Protein AF-A0A642PX23-F1 (afdb_monomer_lite)

Organism: NCBI:txid246787

Structure (mmCIF, N/CA/C/O backbone):
data_AF-A0A642PX23-F1
#
_entry.id   AF-A0A642PX23-F1
#
loop_
_atom_site.group_PDB
_atom_site.id
_atom_site.type_symbol
_atom_site.label_atom_id
_atom_site.label_alt_id
_atom_site.label_comp_id
_atom_site.label_asym_id
_atom_site.label_entity_id
_atom_site.label_seq_id
_atom_site.pdbx_PDB_ins_code
_atom_site.Cartn_x
_atom_site.Cartn_y
_atom_site.Cartn_z
_atom_site.occupancy
_atom_site.B_iso_or_equiv
_atom_site.auth_seq_id
_atom_site.auth_comp_id
_atom_site.auth_asym_id
_atom_site.auth_atom_id
_atom_site.pdbx_PDB_model_num
ATOM 1 N N . MET A 1 1 ? 50.121 7.614 -51.295 1.00 65.88 1 MET A N 1
ATOM 2 C CA . MET A 1 1 ? 49.069 6.589 -51.503 1.00 65.88 1 MET A CA 1
ATOM 3 C C . MET A 1 1 ? 48.789 5.747 -50.254 1.00 65.88 1 MET A C 1
ATOM 5 O O . MET A 1 1 ? 47.632 5.632 -49.888 1.00 65.88 1 MET A O 1
ATOM 9 N N . LYS A 1 2 ? 49.806 5.230 -49.541 1.00 67.81 2 LYS A N 1
ATOM 10 C CA . LYS A 1 2 ? 49.615 4.402 -48.325 1.00 67.81 2 LYS A CA 1
ATOM 11 C C . LYS A 1 2 ? 48.861 5.102 -47.175 1.00 67.81 2 LYS A C 1
ATOM 13 O O . LYS A 1 2 ? 48.009 4.488 -46.554 1.00 67.81 2 LYS A O 1
ATOM 18 N N . GLN A 1 3 ? 49.115 6.396 -46.954 1.00 70.62 3 GLN A N 1
ATOM 19 C CA . GLN A 1 3 ? 48.458 7.182 -45.892 1.00 70.62 3 GLN A CA 1
ATOM 20 C C . GLN A 1 3 ? 46.961 7.438 -46.158 1.00 70.62 3 GLN A C 1
ATOM 22 O O . GLN A 1 3 ? 46.161 7.476 -45.234 1.00 70.62 3 GLN A O 1
ATOM 27 N N . LEU A 1 4 ? 46.580 7.551 -47.436 1.00 77.31 4 LEU A N 1
ATOM 28 C CA . LEU A 1 4 ? 45.189 7.724 -47.880 1.00 77.31 4 LEU A CA 1
ATOM 29 C C . LEU A 1 4 ? 44.381 6.428 -47.724 1.00 77.31 4 LEU A C 1
ATOM 31 O O . LEU A 1 4 ? 43.203 6.456 -47.392 1.00 77.31 4 LEU A O 1
ATOM 35 N N . LEU A 1 5 ? 45.036 5.281 -47.921 1.00 76.19 5 LEU A N 1
ATOM 36 C CA . LEU A 1 5 ? 44.424 3.966 -47.745 1.00 76.19 5 LEU A CA 1
ATOM 37 C C . LEU A 1 5 ? 44.214 3.644 -46.254 1.00 76.19 5 LEU A C 1
ATOM 39 O O . LEU A 1 5 ? 43.177 3.100 -45.885 1.00 76.19 5 LEU A O 1
ATOM 43 N N . LEU A 1 6 ? 45.145 4.062 -45.387 1.00 77.06 6 LEU A N 1
ATOM 44 C CA . LEU A 1 6 ? 45.024 3.907 -43.934 1.00 77.06 6 LEU A CA 1
ATOM 45 C C . LEU A 1 6 ? 43.869 4.744 -43.350 1.00 77.06 6 LEU A C 1
ATOM 47 O O . LEU A 1 6 ? 43.139 4.259 -42.487 1.00 77.06 6 LEU A O 1
ATOM 51 N N . SER A 1 7 ? 43.657 5.974 -43.842 1.00 77.62 7 SER A N 1
ATOM 52 C CA . SER A 1 7 ? 42.564 6.827 -43.349 1.00 77.62 7 SER A CA 1
ATOM 53 C C . SER A 1 7 ? 41.184 6.325 -43.778 1.00 77.62 7 SER A C 1
ATOM 55 O O . SER A 1 7 ? 40.220 6.481 -43.032 1.00 77.62 7 SER A O 1
ATOM 57 N N . LEU A 1 8 ? 41.077 5.697 -44.954 1.00 79.75 8 LEU A N 1
ATOM 58 C CA . LEU A 1 8 ? 39.813 5.151 -45.454 1.00 79.75 8 LEU A CA 1
ATOM 59 C C . LEU A 1 8 ? 39.354 3.931 -44.633 1.00 79.75 8 LEU A C 1
ATOM 61 O O . LEU A 1 8 ? 38.171 3.801 -44.328 1.00 79.75 8 LEU A O 1
ATOM 65 N N . VAL A 1 9 ? 40.296 3.081 -44.208 1.00 80.81 9 VAL A N 1
ATOM 66 C CA . VAL A 1 9 ? 40.024 1.930 -43.326 1.00 80.81 9 VAL A CA 1
ATOM 67 C C . VAL A 1 9 ? 39.618 2.386 -41.921 1.00 80.81 9 VAL A C 1
ATOM 69 O O . VAL A 1 9 ? 38.674 1.845 -41.347 1.00 80.81 9 VAL A O 1
ATOM 72 N N . PHE A 1 10 ? 40.274 3.420 -41.386 1.00 78.25 10 PHE A N 1
ATOM 73 C CA . PHE A 1 10 ? 39.910 4.001 -40.090 1.00 78.25 10 PHE A CA 1
ATOM 74 C C . PHE A 1 10 ? 38.511 4.648 -40.112 1.00 78.25 10 PHE A C 1
ATOM 76 O O . PHE A 1 10 ? 37.760 4.536 -39.147 1.00 78.25 10 PHE A O 1
ATOM 83 N N . CYS A 1 11 ? 38.123 5.256 -41.239 1.00 76.94 11 CYS A N 1
ATOM 84 C CA . CYS A 1 11 ? 36.786 5.822 -41.434 1.00 76.94 11 CYS A CA 1
ATOM 85 C C . CYS A 1 11 ? 35.693 4.737 -41.509 1.00 76.94 11 CYS A C 1
ATOM 87 O O . CYS A 1 11 ? 34.645 4.878 -40.883 1.00 76.94 11 CYS A O 1
ATOM 89 N N . GLY A 1 12 ? 35.953 3.613 -42.189 1.00 74.19 12 GLY A N 1
ATOM 90 C CA . GLY A 1 12 ? 35.011 2.486 -42.256 1.00 74.19 12 GLY A CA 1
ATOM 91 C C . GLY A 1 12 ? 34.712 1.849 -40.891 1.00 74.19 12 GLY A C 1
ATOM 92 O O . GLY A 1 12 ? 33.571 1.482 -40.615 1.00 74.19 12 GLY A O 1
ATOM 93 N N . LEU A 1 13 ? 35.711 1.784 -40.005 1.00 69.94 13 LEU A N 1
ATOM 94 C CA . LEU A 1 13 ? 35.544 1.281 -38.635 1.00 69.94 13 LEU A CA 1
ATOM 95 C C . LEU A 1 13 ? 34.740 2.238 -37.740 1.00 69.94 13 LEU A C 1
ATOM 97 O O . LEU A 1 13 ? 34.008 1.780 -36.865 1.00 69.94 13 LEU A O 1
ATOM 101 N N . ALA A 1 14 ? 34.819 3.550 -37.977 1.00 68.56 14 ALA A N 1
ATOM 102 C CA . ALA A 1 14 ? 34.061 4.547 -37.217 1.00 68.56 14 ALA A CA 1
ATOM 103 C C . ALA A 1 14 ? 32.557 4.577 -37.565 1.00 68.56 14 ALA A C 1
ATOM 105 O O . ALA A 1 14 ? 31.761 5.082 -36.777 1.00 68.56 14 ALA A O 1
ATOM 106 N N . LEU A 1 15 ? 32.156 4.027 -38.717 1.00 70.19 15 LEU A N 1
ATOM 107 C CA . LEU A 1 15 ? 30.777 4.085 -39.222 1.00 70.19 15 LEU A CA 1
ATOM 108 C C . LEU A 1 15 ? 29.870 2.934 -38.746 1.00 70.19 15 LEU A C 1
ATOM 110 O O . LEU A 1 15 ? 28.690 2.923 -39.079 1.00 70.19 15 LEU A O 1
ATOM 114 N N . SER A 1 16 ? 30.383 1.973 -37.970 1.00 66.75 16 SER A N 1
ATOM 115 C CA . SER A 1 16 ? 29.639 0.751 -37.599 1.00 66.75 16 SER A CA 1
ATOM 116 C C . SER A 1 16 ? 29.001 0.785 -36.201 1.00 66.75 16 SER A C 1
ATOM 118 O O . SER A 1 16 ? 28.673 -0.261 -35.639 1.00 66.75 16 SER A O 1
ATOM 120 N N . THR A 1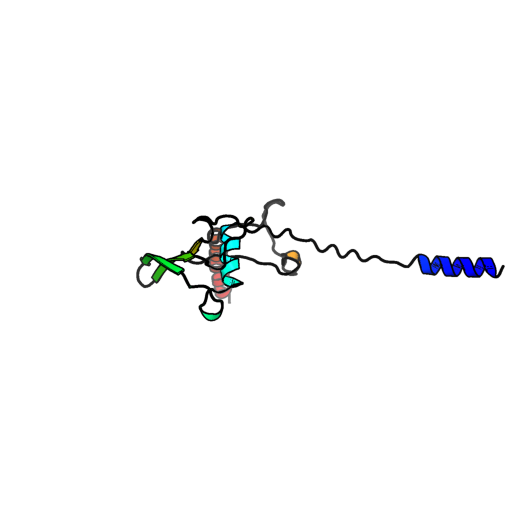 17 ? 28.824 1.960 -35.594 1.00 68.31 17 THR A N 1
ATOM 121 C CA . THR A 1 17 ? 28.223 2.061 -34.257 1.00 68.31 17 THR A CA 1
ATOM 122 C C . THR A 1 17 ? 26.698 2.116 -34.342 1.00 68.31 17 THR A C 1
ATOM 124 O O . THR A 1 17 ? 26.080 3.160 -34.529 1.00 68.31 17 THR A O 1
ATOM 127 N N . HIS A 1 18 ? 26.055 0.965 -34.162 1.00 72.88 18 HIS A N 1
ATOM 128 C CA . HIS A 1 18 ? 24.630 0.921 -33.851 1.00 72.88 18 HIS A CA 1
ATOM 129 C C . HIS A 1 18 ? 24.439 1.163 -32.351 1.00 72.88 18 HIS A C 1
ATOM 131 O O . HIS A 1 18 ? 24.754 0.303 -31.531 1.00 72.88 18 HIS A O 1
ATOM 137 N N . ALA A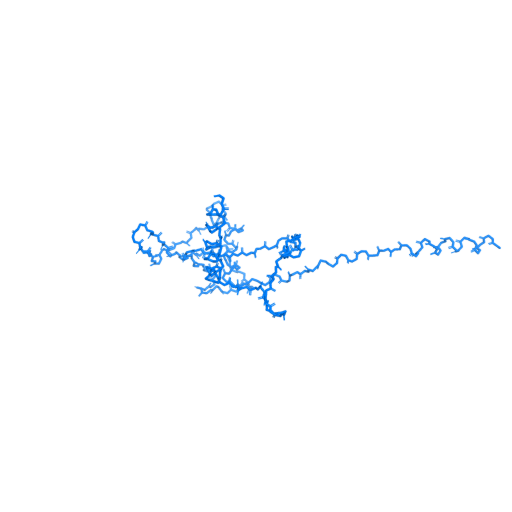 1 19 ? 23.902 2.323 -31.979 1.00 69.12 19 ALA A N 1
ATOM 138 C CA . ALA A 1 19 ? 23.333 2.511 -30.651 1.00 69.12 19 ALA A CA 1
ATOM 139 C C . ALA A 1 19 ? 21.927 1.900 -30.652 1.00 69.12 19 ALA A C 1
ATOM 141 O O . ALA A 1 19 ? 20.987 2.477 -31.199 1.00 69.12 19 ALA A O 1
ATOM 142 N N . GLN A 1 20 ? 21.780 0.709 -30.074 1.00 68.19 20 GLN A N 1
ATOM 143 C CA . GLN A 1 20 ? 20.464 0.130 -29.828 1.00 68.19 20 GLN A CA 1
ATOM 144 C C . GLN A 1 20 ? 19.840 0.895 -28.663 1.00 68.19 20 GLN A C 1
ATOM 146 O O . GLN A 1 20 ? 20.034 0.551 -27.500 1.00 68.19 20 GLN A O 1
ATOM 151 N N . ASN A 1 21 ? 19.114 1.969 -28.967 1.00 58.25 21 ASN A N 1
ATOM 152 C CA . ASN A 1 21 ? 18.183 2.528 -28.003 1.00 58.25 21 ASN A CA 1
ATOM 153 C C . ASN A 1 21 ? 16.971 1.595 -27.996 1.00 58.25 21 ASN A C 1
ATOM 155 O O . ASN A 1 21 ? 15.994 1.804 -28.714 1.00 58.25 21 ASN A O 1
ATOM 159 N N . SER A 1 22 ? 17.076 0.491 -27.256 1.00 59.81 22 SER A N 1
ATOM 160 C CA . SER A 1 22 ? 15.892 -0.238 -26.833 1.00 59.81 22 SER A CA 1
ATOM 161 C C . SER A 1 22 ? 15.147 0.722 -25.921 1.00 59.81 22 SER A C 1
ATOM 163 O O . SER A 1 22 ? 15.453 0.790 -24.731 1.00 59.81 22 SER A O 1
ATOM 165 N N . GLY A 1 23 ? 14.244 1.518 -26.496 1.00 55.28 23 GLY A N 1
ATOM 166 C CA . GLY A 1 23 ? 13.303 2.312 -25.731 1.00 55.28 23 GLY A CA 1
ATOM 167 C C . GLY A 1 23 ? 12.606 1.355 -24.779 1.00 55.28 23 GLY A C 1
ATOM 168 O O . GLY A 1 23 ? 11.713 0.604 -25.172 1.00 55.28 23 GLY A O 1
ATOM 169 N N . GLN A 1 24 ? 13.079 1.293 -23.536 1.00 53.44 24 GLN A N 1
ATOM 170 C CA . GLN A 1 24 ? 12.244 0.813 -22.465 1.00 53.44 24 GLN A CA 1
ATOM 171 C C . GLN A 1 24 ? 11.184 1.889 -22.362 1.00 53.44 24 GLN A C 1
ATOM 173 O O . GLN A 1 24 ? 11.444 2.946 -21.784 1.00 53.44 24 GLN A O 1
ATOM 178 N N . ASP A 1 25 ? 10.032 1.634 -22.986 1.00 52.84 25 ASP A N 1
ATOM 179 C CA . ASP A 1 25 ? 8.785 2.299 -22.647 1.00 52.84 25 ASP A CA 1
ATOM 180 C C . ASP A 1 25 ? 8.658 2.174 -21.134 1.00 52.84 25 ASP A C 1
ATOM 182 O O . ASP A 1 25 ? 8.250 1.149 -20.586 1.00 52.84 25 ASP A O 1
ATOM 186 N N . SER A 1 26 ? 9.151 3.197 -20.450 1.00 53.97 26 SER A N 1
ATOM 187 C CA . SER A 1 26 ? 9.142 3.278 -19.009 1.00 53.97 26 SER A CA 1
ATOM 188 C C . SER A 1 26 ? 7.723 3.687 -18.704 1.00 53.97 26 SER A C 1
ATOM 190 O O . SER A 1 26 ? 7.400 4.873 -18.663 1.00 53.97 26 SER A O 1
ATOM 192 N N . TYR A 1 27 ? 6.846 2.689 -18.622 1.00 56.12 27 TYR A N 1
ATOM 193 C CA . TYR A 1 27 ? 5.484 2.891 -18.176 1.00 56.12 27 TYR A CA 1
ATOM 194 C C . TYR A 1 27 ? 5.588 3.566 -16.816 1.00 56.12 27 TYR A C 1
ATOM 196 O O . TYR A 1 27 ? 6.072 2.974 -15.848 1.00 56.12 27 TYR A O 1
ATOM 204 N N . VAL A 1 28 ? 5.224 4.846 -16.762 1.00 55.81 28 VAL A N 1
ATOM 205 C CA . VAL A 1 28 ? 5.264 5.579 -15.507 1.00 55.81 28 VAL A CA 1
ATOM 206 C C . VAL A 1 28 ? 4.209 4.941 -14.619 1.00 55.81 28 VAL A C 1
ATOM 208 O O . VAL A 1 28 ? 3.010 5.019 -14.887 1.00 55.81 28 VAL A O 1
ATOM 211 N N . LYS A 1 29 ? 4.676 4.218 -13.601 1.00 60.81 29 LYS A N 1
ATOM 212 C CA . LYS A 1 29 ? 3.839 3.417 -12.716 1.00 60.81 29 LYS A CA 1
ATOM 213 C C . LYS A 1 29 ? 3.124 4.331 -11.723 1.00 60.81 29 LYS A C 1
ATOM 215 O O . LYS A 1 29 ? 3.507 4.419 -10.559 1.00 60.81 29 LYS A O 1
ATOM 220 N N . PHE A 1 30 ? 2.082 5.014 -12.181 1.00 64.00 30 PHE A N 1
ATOM 221 C CA . PHE A 1 30 ? 1.134 5.678 -11.295 1.00 64.00 30 PHE A CA 1
ATOM 222 C C . PHE A 1 30 ? 0.135 4.636 -10.795 1.00 64.00 30 PHE A C 1
ATOM 224 O O . PHE A 1 30 ? -0.606 4.044 -11.575 1.00 64.00 30 PHE A O 1
ATOM 231 N N . GLN A 1 31 ? 0.145 4.379 -9.491 1.00 73.31 31 GLN A N 1
ATOM 232 C CA . GLN A 1 31 ? -0.853 3.537 -8.838 1.00 73.31 31 GLN A CA 1
ATOM 233 C C . GLN A 1 31 ? -1.820 4.438 -8.086 1.00 73.31 31 GLN A C 1
ATOM 235 O O . GLN A 1 31 ? -1.394 5.411 -7.468 1.00 73.31 31 GLN A O 1
ATOM 240 N N . ALA A 1 32 ? -3.108 4.095 -8.098 1.00 83.94 32 ALA A N 1
ATOM 241 C CA . ALA A 1 32 ? -4.065 4.755 -7.222 1.00 83.94 32 ALA A CA 1
ATOM 242 C C . ALA A 1 32 ? -3.607 4.613 -5.752 1.00 83.94 32 ALA A C 1
ATOM 244 O O . ALA A 1 32 ? -3.093 3.551 -5.388 1.00 83.94 32 ALA A O 1
ATOM 245 N N . PRO A 1 33 ? -3.821 5.614 -4.883 1.00 82.94 33 PRO A N 1
ATOM 246 C CA . PRO A 1 33 ? -3.330 5.586 -3.499 1.00 82.94 33 PRO A CA 1
ATOM 247 C C . PRO A 1 33 ? -3.757 4.347 -2.704 1.00 82.94 33 PRO A C 1
ATOM 249 O O . PRO A 1 33 ? -2.951 3.743 -2.000 1.00 82.94 33 PRO A O 1
ATOM 252 N N . THR A 1 34 ? -5.004 3.898 -2.879 1.00 84.44 34 THR A N 1
ATOM 253 C CA . THR A 1 34 ? -5.517 2.655 -2.274 1.00 84.44 34 THR A CA 1
ATOM 254 C C . THR A 1 34 ? -4.786 1.407 -2.777 1.00 84.44 34 THR A C 1
ATOM 256 O O . THR A 1 34 ? -4.529 0.481 -2.013 1.00 84.44 34 THR A O 1
ATOM 259 N N . VAL A 1 35 ? -4.418 1.381 -4.059 1.00 83.81 35 VAL A N 1
ATOM 260 C CA . VAL A 1 35 ? -3.660 0.277 -4.661 1.00 83.81 35 VAL A CA 1
ATOM 261 C C . VAL A 1 35 ? -2.226 0.272 -4.135 1.00 83.81 35 VAL A C 1
ATOM 263 O O . VAL A 1 35 ? -1.712 -0.779 -3.760 1.00 83.81 35 VAL A O 1
ATOM 266 N N . ALA A 1 36 ? -1.603 1.448 -4.046 1.00 84.31 36 ALA A N 1
ATOM 267 C CA . ALA A 1 36 ? -0.254 1.601 -3.517 1.00 84.31 36 ALA A CA 1
ATOM 268 C C . ALA A 1 36 ? -0.165 1.183 -2.038 1.00 84.31 36 ALA A C 1
ATOM 270 O O . ALA A 1 36 ? 0.765 0.465 -1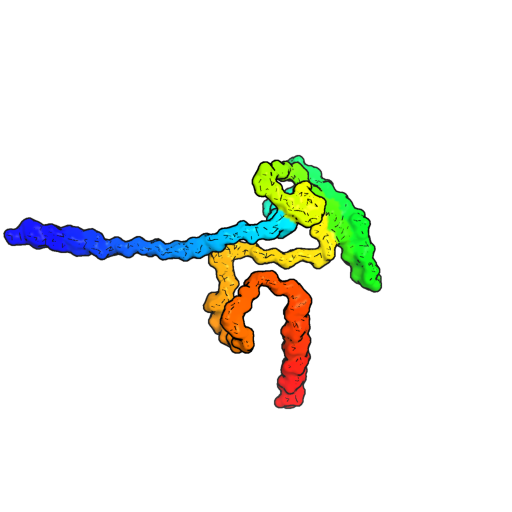.663 1.00 84.31 36 ALA A O 1
ATOM 271 N N . SER A 1 37 ? -1.141 1.572 -1.206 1.00 83.88 37 SER A N 1
ATOM 272 C CA . SER A 1 37 ? -1.173 1.182 0.211 1.00 83.88 37 SER A CA 1
ATOM 273 C C . SER A 1 37 ? -1.386 -0.322 0.399 1.00 83.88 37 SER A C 1
ATOM 275 O O . SER A 1 37 ? -0.811 -0.914 1.310 1.00 83.88 37 SER A O 1
ATOM 277 N N . PHE A 1 38 ? -2.163 -0.958 -0.480 1.00 85.06 38 PHE A N 1
ATOM 278 C CA . PHE A 1 38 ? -2.352 -2.408 -0.477 1.00 85.06 38 PHE A CA 1
ATOM 279 C C . PHE A 1 38 ? -1.099 -3.160 -0.927 1.00 85.06 38 PHE A C 1
ATOM 281 O O . PHE A 1 38 ? -0.675 -4.103 -0.267 1.00 85.06 38 PHE A O 1
ATOM 288 N N . MET A 1 39 ? -0.466 -2.717 -2.016 1.00 84.62 39 MET A N 1
ATOM 289 C CA . MET A 1 39 ? 0.776 -3.317 -2.510 1.00 84.62 39 MET A CA 1
ATOM 290 C C . MET A 1 39 ? 1.896 -3.241 -1.474 1.00 84.62 39 MET A C 1
ATOM 292 O O . MET A 1 39 ? 2.625 -4.209 -1.296 1.00 84.62 39 MET A O 1
ATOM 296 N N . LYS A 1 40 ? 1.965 -2.152 -0.698 1.00 82.75 40 LYS A N 1
ATOM 297 C CA . LYS A 1 40 ? 2.891 -2.026 0.438 1.00 82.75 40 LYS A CA 1
ATOM 298 C C . LYS A 1 40 ? 2.720 -3.151 1.469 1.00 82.75 40 LYS A C 1
ATOM 300 O O . LYS A 1 40 ? 3.710 -3.572 2.055 1.00 82.75 40 LYS A O 1
ATOM 305 N N . TYR A 1 41 ? 1.497 -3.632 1.693 1.00 79.81 41 TYR A N 1
ATOM 306 C CA . TYR A 1 41 ? 1.222 -4.739 2.614 1.00 79.81 41 TYR A CA 1
ATOM 307 C C . TYR A 1 41 ? 1.660 -6.098 2.044 1.00 79.81 41 TYR A C 1
ATOM 309 O O . TYR A 1 41 ? 2.096 -6.966 2.793 1.00 79.81 41 TYR A O 1
ATOM 317 N N . ILE A 1 42 ? 1.587 -6.270 0.718 1.00 82.00 42 ILE A N 1
ATOM 318 C CA . ILE A 1 42 ? 2.090 -7.466 0.023 1.00 82.00 42 ILE A CA 1
ATOM 319 C C . ILE A 1 42 ? 3.622 -7.487 0.027 1.00 82.00 42 ILE A C 1
ATOM 321 O O . ILE A 1 42 ? 4.224 -8.503 0.366 1.00 82.00 42 ILE A O 1
ATOM 325 N N . ASP A 1 43 ? 4.249 -6.366 -0.331 1.00 82.38 43 ASP A N 1
ATOM 326 C CA . ASP A 1 43 ? 5.707 -6.246 -0.428 1.00 82.38 43 ASP A CA 1
ATOM 327 C C . ASP A 1 43 ? 6.385 -6.278 0.952 1.00 82.38 43 ASP A C 1
ATOM 329 O O . ASP A 1 43 ? 7.530 -6.718 1.083 1.00 82.38 43 ASP A O 1
ATOM 333 N N . HIS A 1 44 ? 5.696 -5.786 1.986 1.00 81.38 44 HIS A N 1
ATOM 334 C CA . HIS A 1 44 ? 6.199 -5.732 3.353 1.00 81.38 44 HIS A CA 1
ATOM 335 C C . HIS A 1 44 ? 5.145 -6.259 4.336 1.00 81.38 44 HIS A C 1
ATOM 337 O O . HIS A 1 44 ? 4.359 -5.472 4.880 1.00 81.38 44 HIS A O 1
ATOM 343 N N . PRO A 1 45 ? 5.109 -7.585 4.569 1.00 76.62 45 PRO A N 1
ATOM 344 C CA . PRO A 1 45 ? 4.164 -8.160 5.508 1.00 76.62 45 PRO A CA 1
ATOM 345 C C . PRO A 1 45 ? 4.456 -7.643 6.919 1.00 76.62 45 PRO A C 1
ATOM 347 O O . PRO A 1 45 ? 5.603 -7.598 7.371 1.00 76.62 45 PRO A O 1
ATOM 350 N N . VAL A 1 46 ? 3.401 -7.249 7.629 1.00 76.94 46 VAL A N 1
ATOM 351 C CA . VAL A 1 46 ? 3.509 -6.880 9.042 1.00 76.94 46 VAL A CA 1
ATOM 352 C C . VAL A 1 46 ? 3.748 -8.133 9.881 1.00 76.94 46 VAL A C 1
ATOM 354 O O . VAL A 1 46 ? 3.212 -9.203 9.603 1.00 76.94 46 VAL A O 1
ATOM 357 N N . GLY A 1 47 ? 4.579 -8.013 10.910 1.00 78.50 47 GLY A N 1
ATOM 358 C CA . GLY A 1 47 ? 4.881 -9.130 11.788 1.00 78.50 47 GLY A CA 1
ATOM 359 C C . GLY A 1 47 ? 5.901 -8.765 12.853 1.00 78.50 47 GLY A C 1
ATOM 360 O O . GLY A 1 47 ? 6.766 -7.908 12.656 1.00 78.50 47 GLY A O 1
ATOM 361 N N . LEU A 1 48 ? 5.835 -9.478 13.978 1.00 75.44 48 LEU A N 1
ATOM 362 C CA . LEU A 1 48 ? 6.743 -9.288 15.113 1.00 75.44 48 LEU A CA 1
ATOM 363 C C . LEU A 1 48 ? 8.220 -9.429 14.708 1.00 75.44 48 LEU A C 1
ATOM 365 O O . LEU A 1 48 ? 9.065 -8.713 15.234 1.00 75.44 48 LEU A O 1
ATOM 369 N N . PHE A 1 49 ? 8.526 -10.295 13.734 1.00 77.69 49 PHE A N 1
ATOM 370 C CA . PHE A 1 49 ? 9.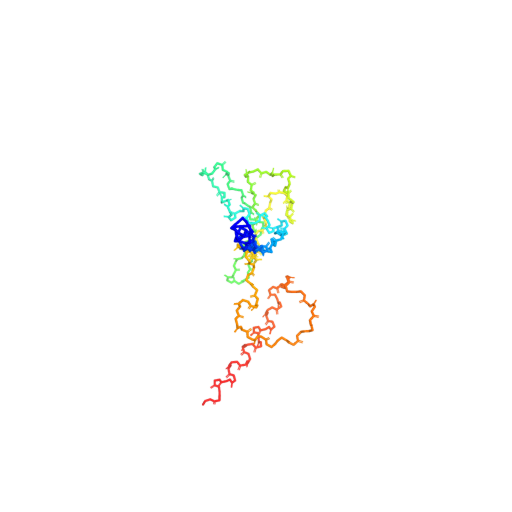880 -10.477 13.202 1.00 77.69 49 PHE A CA 1
ATOM 371 C C . PHE A 1 49 ? 10.428 -9.230 12.485 1.00 77.69 49 PHE A C 1
ATOM 373 O O . PHE A 1 49 ? 11.626 -8.968 12.541 1.00 77.69 49 PHE A O 1
ATOM 380 N N . HIS A 1 50 ? 9.561 -8.433 11.858 1.00 77.69 50 HIS A N 1
ATOM 381 C CA . HIS A 1 50 ? 9.935 -7.179 11.199 1.00 77.69 50 HIS A CA 1
ATOM 382 C C . HIS A 1 50 ? 9.950 -5.982 12.165 1.00 77.69 50 HIS A C 1
ATOM 384 O O . HIS A 1 50 ? 10.318 -4.879 11.776 1.00 77.69 50 HIS A O 1
ATOM 390 N N . GLY A 1 51 ? 9.589 -6.190 13.439 1.00 78.44 51 GLY A N 1
ATOM 391 C CA . GLY A 1 51 ? 9.498 -5.121 14.435 1.00 78.44 51 GLY A CA 1
ATOM 392 C C . GLY A 1 51 ? 8.252 -4.244 14.282 1.00 78.44 51 GLY A C 1
ATOM 393 O O . GLY A 1 51 ? 8.195 -3.161 14.862 1.00 78.44 51 GLY A O 1
ATOM 394 N N . ASN A 1 52 ? 7.247 -4.699 13.526 1.00 80.75 52 ASN A N 1
ATOM 395 C CA . ASN A 1 52 ? 6.003 -3.968 13.299 1.00 80.75 52 ASN A CA 1
ATOM 396 C C . ASN A 1 52 ? 4.812 -4.748 13.870 1.00 80.75 52 ASN A C 1
ATOM 398 O O . ASN A 1 52 ? 4.614 -5.905 13.491 1.00 80.75 52 ASN A O 1
ATOM 402 N N . PRO A 1 53 ? 4.001 -4.144 14.759 1.00 81.88 53 PRO A N 1
ATOM 403 C CA . PRO A 1 53 ? 2.789 -4.785 15.243 1.00 81.88 53 PRO A CA 1
ATOM 404 C C . PRO A 1 53 ? 1.759 -4.887 14.115 1.00 81.88 53 PRO A C 1
ATOM 406 O O . PRO A 1 53 ? 1.568 -3.948 13.340 1.00 81.88 53 PRO A O 1
ATOM 409 N N . GLU A 1 54 ? 1.072 -6.021 14.051 1.00 84.00 54 GLU A N 1
ATOM 410 C CA . GLU A 1 54 ? -0.099 -6.185 13.199 1.00 84.00 54 GLU A CA 1
ATOM 411 C C . GLU A 1 54 ? -1.296 -5.494 13.865 1.00 84.00 54 GLU A C 1
ATOM 413 O O . GLU A 1 54 ? -1.720 -5.877 14.955 1.00 84.00 54 GLU A O 1
ATOM 418 N N . ILE A 1 55 ? -1.818 -4.443 13.228 1.00 87.69 55 ILE A N 1
ATOM 419 C CA . ILE A 1 55 ? -2.979 -3.689 13.712 1.00 87.69 55 ILE A CA 1
ATOM 420 C C . ILE A 1 55 ? -4.119 -3.904 12.720 1.00 87.69 55 ILE A C 1
ATOM 422 O O . ILE A 1 55 ? -4.127 -3.322 11.633 1.00 87.69 55 ILE A O 1
ATOM 426 N N . SER A 1 56 ? -5.083 -4.741 13.095 1.00 89.69 56 SER A N 1
ATOM 427 C CA . SER A 1 56 ? -6.268 -5.042 12.293 1.00 89.69 56 SER A CA 1
ATOM 428 C C . SER A 1 56 ? -7.542 -4.966 13.140 1.00 89.69 56 SER A C 1
ATOM 430 O O . SER A 1 56 ? -7.574 -5.374 14.302 1.00 89.69 56 SER A O 1
ATOM 432 N N . HIS A 1 57 ? -8.603 -4.397 12.569 1.00 91.44 57 HIS A N 1
ATOM 433 C CA . HIS A 1 57 ? -9.907 -4.267 13.211 1.00 91.44 57 HIS A CA 1
ATOM 434 C C . HIS A 1 57 ? -11.019 -4.657 12.238 1.00 91.44 57 HIS A C 1
ATOM 436 O O . HIS A 1 57 ? -11.092 -4.143 11.124 1.00 91.44 57 HIS A O 1
ATOM 442 N N . THR A 1 58 ? -11.901 -5.568 12.649 1.00 91.00 58 THR A N 1
ATOM 443 C CA . THR A 1 58 ? -13.063 -5.947 11.833 1.00 91.00 58 THR A CA 1
ATOM 444 C C . THR A 1 58 ? -14.171 -4.930 12.053 1.00 91.00 58 THR A C 1
ATOM 446 O O . THR A 1 58 ? -14.672 -4.807 13.166 1.00 91.00 58 THR A O 1
ATOM 449 N N . LEU A 1 59 ? -14.547 -4.203 11.000 1.00 91.50 59 LEU A N 1
ATOM 450 C CA . LEU A 1 59 ? -15.607 -3.196 11.062 1.00 91.50 59 LEU A CA 1
ATOM 451 C C . LEU A 1 59 ? -16.984 -3.852 11.022 1.00 91.50 59 LEU A C 1
ATOM 453 O O . LEU A 1 59 ? -17.888 -3.479 11.766 1.00 91.50 59 LEU A O 1
ATOM 457 N N . TYR A 1 60 ? -17.147 -4.821 10.126 1.00 91.88 60 TYR A N 1
ATOM 458 C CA . TYR A 1 60 ? -18.413 -5.500 9.917 1.00 91.88 60 TYR A CA 1
ATOM 459 C C . TYR A 1 60 ? -18.179 -6.833 9.221 1.00 91.88 60 TYR A C 1
ATOM 461 O O . TYR A 1 60 ? -17.302 -6.931 8.372 1.00 91.88 60 TYR A O 1
ATOM 469 N N . THR A 1 61 ? -18.987 -7.840 9.525 1.00 91.38 61 THR A N 1
ATOM 470 C CA . THR A 1 61 ? -18.979 -9.100 8.777 1.00 91.38 61 THR A CA 1
ATOM 471 C C . THR A 1 61 ? -20.294 -9.213 8.036 1.00 91.38 61 THR A C 1
ATOM 473 O O . THR A 1 61 ? -21.341 -9.396 8.657 1.00 91.38 61 THR A O 1
ATOM 476 N N . LEU A 1 62 ? -20.238 -9.089 6.710 1.00 90.00 62 LEU A N 1
ATOM 477 C CA . LEU A 1 62 ? -21.398 -9.286 5.857 1.00 90.00 62 LEU A CA 1
ATOM 478 C C . LEU A 1 62 ? -21.682 -10.785 5.780 1.00 90.00 62 LEU A C 1
ATOM 480 O O . LEU A 1 62 ? -20.798 -11.569 5.439 1.00 90.00 62 LEU A O 1
ATOM 484 N N . LYS A 1 63 ? -22.901 -11.178 6.141 1.00 91.88 63 LYS A N 1
ATOM 485 C CA . LYS A 1 63 ? -23.345 -12.570 6.108 1.00 91.88 63 LYS A CA 1
ATOM 486 C C . LYS A 1 63 ? -24.492 -12.699 5.123 1.00 91.88 63 LYS A C 1
ATOM 488 O O . LYS A 1 63 ? -25.513 -12.037 5.297 1.00 91.88 63 LYS A O 1
ATOM 493 N N . ASP A 1 64 ? -24.315 -13.553 4.124 1.00 89.25 64 ASP A N 1
ATOM 494 C CA . ASP A 1 64 ? -25.371 -13.935 3.190 1.00 89.25 64 ASP A CA 1
ATOM 495 C C . ASP A 1 64 ? -25.387 -15.461 3.034 1.00 89.25 64 ASP A C 1
ATOM 497 O O . ASP A 1 64 ? -24.484 -16.067 2.450 1.00 89.25 64 ASP A O 1
ATOM 501 N N . GLY A 1 65 ? -26.390 -16.104 3.637 1.00 90.56 65 GLY A N 1
ATOM 502 C CA . GLY A 1 65 ? -26.512 -17.561 3.682 1.00 90.56 65 GLY A CA 1
ATOM 503 C C . GLY A 1 65 ? -25.279 -18.242 4.290 1.00 90.56 65 GLY A C 1
ATOM 504 O O . GLY A 1 65 ? -25.019 -18.119 5.484 1.00 90.56 65 GLY A O 1
ATOM 505 N N . ALA A 1 66 ? -24.544 -18.988 3.460 1.00 89.25 66 ALA A N 1
ATOM 506 C CA . ALA A 1 66 ? -23.323 -19.704 3.844 1.00 89.25 66 ALA A CA 1
ATOM 507 C C . ALA A 1 66 ? -22.029 -18.896 3.616 1.00 89.25 66 ALA A C 1
ATOM 509 O O . ALA A 1 66 ? -20.944 -19.389 3.926 1.00 89.25 66 ALA A O 1
ATOM 510 N N . VAL A 1 67 ? -22.119 -17.689 3.049 1.00 87.62 67 VAL A N 1
ATOM 511 C CA . VAL A 1 67 ? -20.962 -16.843 2.738 1.00 87.62 67 VAL A CA 1
ATOM 512 C C . VAL A 1 67 ? -20.805 -15.781 3.821 1.00 87.62 67 VAL A C 1
ATOM 514 O O . VAL A 1 67 ? -21.714 -14.991 4.079 1.00 87.62 67 VAL A O 1
ATOM 517 N N . GLU A 1 68 ? -19.626 -15.745 4.437 1.00 89.38 68 GLU A N 1
ATOM 518 C CA . GLU A 1 68 ? -19.236 -14.702 5.382 1.00 89.38 68 GLU A CA 1
ATOM 519 C C . GLU A 1 68 ? -18.078 -13.890 4.795 1.00 89.38 68 GLU A C 1
ATOM 521 O O . GLU A 1 68 ? -17.011 -14.431 4.503 1.00 89.38 68 GLU A O 1
ATOM 526 N N . LEU A 1 69 ? -18.289 -12.584 4.624 1.00 90.06 69 LEU A N 1
ATOM 527 C CA . LEU A 1 69 ? -17.278 -11.644 4.158 1.00 90.06 69 LEU A CA 1
ATOM 528 C C . LEU A 1 69 ? -16.949 -10.632 5.268 1.00 90.06 69 LEU A C 1
ATOM 530 O O . LEU A 1 69 ? -17.705 -9.676 5.473 1.00 90.06 69 LEU A O 1
ATOM 534 N N . PRO A 1 70 ? -15.833 -10.810 5.996 1.00 90.94 70 PRO A N 1
ATOM 535 C CA . PRO A 1 70 ? -15.380 -9.828 6.970 1.00 90.94 70 PRO A CA 1
ATOM 536 C C . PRO A 1 70 ? -14.779 -8.606 6.263 1.00 90.94 70 PRO A C 1
ATOM 538 O O . PRO A 1 70 ? -13.829 -8.716 5.490 1.00 90.94 70 PRO A O 1
ATOM 541 N N . ILE A 1 71 ? -15.326 -7.431 6.559 1.00 91.06 71 ILE A N 1
ATOM 542 C CA . ILE A 1 71 ? -14.792 -6.123 6.184 1.00 91.06 71 ILE A CA 1
ATOM 543 C C . ILE A 1 71 ? -13.810 -5.699 7.274 1.00 91.06 71 ILE A C 1
ATOM 545 O O . ILE A 1 71 ? -14.209 -5.375 8.399 1.00 91.06 71 ILE A O 1
ATOM 549 N N . THR A 1 72 ? -12.520 -5.707 6.951 1.00 91.69 72 THR A N 1
ATOM 550 C CA . THR A 1 72 ? -11.440 -5.427 7.901 1.00 91.69 72 THR A CA 1
ATOM 551 C C . THR A 1 72 ? -10.675 -4.167 7.530 1.00 91.69 72 THR A C 1
ATOM 553 O O . THR A 1 72 ? -10.395 -3.892 6.364 1.00 91.69 72 THR A O 1
ATOM 556 N N . LEU A 1 73 ? -10.325 -3.394 8.550 1.00 90.38 73 LEU A N 1
ATOM 557 C CA . LEU A 1 73 ? -9.479 -2.219 8.461 1.00 90.38 73 LEU A CA 1
ATOM 558 C C . LEU A 1 73 ? -8.103 -2.566 9.031 1.00 90.38 73 LEU A C 1
ATOM 560 O O . LEU A 1 73 ? -8.001 -3.077 10.145 1.00 90.38 73 LEU A O 1
ATOM 564 N N . GLN A 1 74 ? -7.050 -2.310 8.265 1.00 89.81 74 GLN A N 1
ATOM 565 C CA . GLN A 1 74 ? -5.679 -2.698 8.590 1.00 89.81 74 GLN A CA 1
ATOM 566 C C . GLN A 1 74 ? -4.776 -1.467 8.550 1.00 89.81 74 GLN A C 1
ATOM 568 O O . GLN A 1 74 ? -4.875 -0.659 7.624 1.00 89.81 74 GLN A O 1
ATOM 573 N N . TYR A 1 75 ? -3.900 -1.317 9.542 1.00 89.31 75 TYR A N 1
ATOM 574 C CA . TYR A 1 75 ? -2.937 -0.220 9.606 1.00 89.31 75 TYR A CA 1
ATOM 575 C C . TYR A 1 75 ? -1.507 -0.724 9.447 1.00 89.31 75 TYR A C 1
ATOM 577 O O . TYR A 1 75 ? -1.086 -1.669 10.117 1.00 89.31 75 TYR A O 1
ATOM 585 N N . ASN A 1 76 ? -0.738 -0.052 8.591 1.00 87.12 76 ASN A N 1
ATOM 586 C CA . ASN A 1 76 ? 0.675 -0.346 8.405 1.00 87.12 76 ASN A CA 1
ATOM 587 C C . ASN A 1 76 ? 1.537 0.521 9.341 1.00 87.12 76 ASN A C 1
ATOM 589 O O . ASN A 1 76 ? 1.711 1.722 9.130 1.00 87.12 76 ASN A O 1
ATOM 593 N N . ALA A 1 77 ? 2.118 -0.117 10.360 1.00 84.81 77 ALA A N 1
ATOM 594 C CA . ALA A 1 77 ? 2.970 0.531 11.355 1.00 84.81 77 ALA A CA 1
ATOM 595 C C . ALA A 1 77 ? 4.454 0.668 10.943 1.00 84.81 77 ALA A C 1
ATOM 597 O O . ALA A 1 77 ? 5.271 1.059 11.776 1.00 84.81 77 ALA A O 1
ATOM 598 N N . SER A 1 78 ? 4.837 0.384 9.691 1.00 81.94 78 SER A N 1
ATOM 599 C CA . SER A 1 78 ? 6.218 0.527 9.175 1.00 81.94 78 SER A CA 1
ATOM 600 C C . SER A 1 78 ? 6.643 1.971 8.891 1.00 81.94 78 SER A C 1
ATOM 602 O O . SER A 1 78 ? 7.697 2.211 8.305 1.00 81.94 78 SER A O 1
ATOM 604 N N . GLY A 1 79 ? 5.843 2.940 9.332 1.00 83.50 79 GLY A N 1
ATOM 605 C CA . GLY A 1 79 ? 6.070 4.359 9.110 1.00 83.50 79 GLY A CA 1
ATOM 606 C C . GLY A 1 79 ? 5.414 4.871 7.828 1.00 83.50 79 GLY A C 1
ATOM 607 O O . GLY A 1 79 ? 5.163 4.133 6.867 1.00 83.50 79 GLY A O 1
ATOM 608 N N . ILE A 1 80 ? 5.124 6.170 7.845 1.00 86.75 80 ILE A N 1
ATOM 609 C CA . ILE A 1 80 ? 4.484 6.905 6.756 1.00 86.75 80 ILE A CA 1
ATOM 610 C C . ILE A 1 80 ? 5.549 7.778 6.098 1.00 86.75 80 ILE A C 1
ATOM 612 O O . ILE A 1 80 ? 6.204 8.581 6.769 1.00 86.75 80 ILE A O 1
ATOM 616 N N . LYS A 1 81 ? 5.741 7.618 4.786 1.00 87.38 81 LYS A N 1
ATOM 617 C CA . LYS A 1 81 ? 6.663 8.481 4.034 1.00 87.38 81 LYS A CA 1
ATOM 618 C C . LYS A 1 81 ? 6.008 9.841 3.784 1.00 87.38 81 LYS A C 1
ATOM 620 O O . LYS A 1 81 ? 4.803 9.923 3.590 1.00 87.38 81 LYS A O 1
ATOM 625 N N . VAL A 1 82 ? 6.806 10.909 3.709 1.00 87.38 82 VAL A N 1
ATOM 626 C CA . VAL A 1 82 ? 6.299 12.268 3.408 1.00 87.38 82 VAL A CA 1
ATOM 627 C C . VAL A 1 82 ? 5.603 12.326 2.044 1.00 87.38 82 VAL A C 1
ATOM 629 O O . VAL A 1 82 ? 4.661 13.082 1.854 1.00 87.38 82 VAL A O 1
ATOM 632 N N . THR A 1 83 ? 6.052 11.502 1.100 1.00 88.88 83 THR A N 1
ATOM 633 C CA . THR A 1 83 ? 5.482 11.390 -0.247 1.00 88.88 83 THR A CA 1
ATOM 634 C C . THR A 1 83 ? 4.364 10.345 -0.344 1.00 88.88 83 THR A C 1
ATOM 636 O O . THR A 1 83 ? 3.989 9.972 -1.450 1.00 88.88 83 THR A O 1
ATOM 639 N N . GLU A 1 84 ? 3.899 9.782 0.775 1.00 84.94 84 GLU A N 1
ATOM 640 C CA . GLU A 1 84 ? 2.843 8.765 0.785 1.00 84.94 84 GLU A CA 1
ATOM 641 C C . GLU A 1 84 ? 1.467 9.427 0.683 1.00 84.94 84 GLU A C 1
ATOM 643 O O . GLU A 1 84 ? 1.119 10.294 1.483 1.00 84.94 84 GLU A O 1
ATOM 648 N N . GLU A 1 85 ? 0.679 9.007 -0.306 1.00 88.50 85 GLU A N 1
ATOM 649 C CA . GLU A 1 85 ? -0.692 9.481 -0.481 1.00 88.50 85 GLU A CA 1
ATOM 650 C C . GLU A 1 85 ? -1.665 8.668 0.383 1.00 88.50 85 GLU A C 1
ATOM 652 O O . GLU A 1 85 ? -1.500 7.462 0.588 1.00 88.50 85 GLU A O 1
ATOM 657 N N . ALA A 1 86 ? -2.698 9.335 0.902 1.00 88.62 86 ALA A N 1
ATOM 658 C CA . ALA A 1 86 ? -3.721 8.686 1.712 1.00 88.62 86 ALA A CA 1
ATOM 659 C C . ALA A 1 86 ? -4.595 7.758 0.856 1.00 88.62 86 ALA A C 1
ATOM 661 O O . ALA A 1 86 ? -5.019 8.125 -0.241 1.00 88.62 86 ALA A O 1
ATOM 662 N N . SER A 1 87 ? -4.907 6.567 1.374 1.00 88.69 87 SER A N 1
ATOM 663 C CA . SER A 1 87 ? -5.897 5.695 0.741 1.00 88.69 87 SER A CA 1
ATOM 664 C C . SER A 1 87 ? -7.308 6.267 0.920 1.00 88.69 87 SER A C 1
ATOM 666 O O . SER A 1 87 ? -7.519 7.237 1.652 1.00 88.69 87 SER A O 1
ATOM 668 N N . GLN A 1 88 ? -8.307 5.613 0.325 1.00 86.88 88 GLN A N 1
ATOM 669 C CA . GLN A 1 88 ? -9.722 5.952 0.535 1.00 86.88 88 GLN A CA 1
ATOM 670 C C . GLN A 1 88 ? -10.166 5.951 2.009 1.00 86.88 88 GLN A C 1
ATOM 672 O O . GLN A 1 88 ? -11.167 6.585 2.332 1.00 86.88 88 GLN A O 1
ATOM 677 N N . VAL A 1 89 ? -9.441 5.259 2.895 1.00 89.12 89 VAL A N 1
ATOM 678 C CA . VAL A 1 89 ? -9.729 5.188 4.338 1.00 89.12 89 VAL A CA 1
ATOM 679 C C . VAL A 1 89 ? -8.716 5.946 5.202 1.00 89.12 89 VAL A C 1
ATOM 681 O O . VAL A 1 89 ? -8.806 5.913 6.426 1.00 89.12 89 VAL A O 1
ATOM 684 N N . GLY A 1 90 ? -7.774 6.662 4.582 1.00 89.75 90 GLY A N 1
ATOM 685 C CA . GLY A 1 90 ? -6.801 7.508 5.265 1.00 89.75 90 GLY A CA 1
ATOM 686 C C . GLY A 1 90 ? -5.350 7.062 5.096 1.00 89.75 90 GLY A C 1
ATOM 687 O O . GLY A 1 90 ? -5.020 6.079 4.432 1.00 89.75 90 GLY A O 1
ATOM 688 N N . LEU A 1 91 ? -4.448 7.837 5.690 1.00 90.50 91 LEU A N 1
ATOM 689 C CA . LEU A 1 91 ? -3.007 7.634 5.572 1.00 90.50 91 LEU A CA 1
ATOM 690 C C . LEU A 1 91 ? -2.554 6.417 6.388 1.00 90.50 91 LEU A C 1
ATOM 692 O O . LEU A 1 91 ? -2.874 6.311 7.569 1.00 90.50 91 LEU A O 1
ATOM 696 N N . GLY A 1 92 ? -1.831 5.490 5.754 1.00 88.31 92 GLY A N 1
ATOM 697 C CA . GLY A 1 92 ? -1.378 4.243 6.386 1.00 88.31 92 GLY A CA 1
ATOM 698 C C . GLY A 1 92 ? -2.479 3.204 6.646 1.00 88.31 92 GLY A C 1
ATOM 699 O O . GLY A 1 92 ? -2.173 2.110 7.119 1.00 88.31 92 GLY A O 1
ATOM 700 N N . TRP A 1 93 ? -3.735 3.514 6.313 1.00 89.44 93 TRP A N 1
ATOM 701 C CA . TRP A 1 93 ? -4.878 2.616 6.467 1.00 89.44 93 TRP A CA 1
ATOM 702 C C . TRP A 1 93 ? -5.223 1.910 5.155 1.00 89.44 93 TRP A C 1
ATOM 704 O O . TRP A 1 93 ? -5.137 2.491 4.068 1.00 89.44 93 TRP A O 1
ATOM 714 N N . ASN A 1 94 ? -5.658 0.660 5.259 1.00 89.31 94 ASN A N 1
ATOM 715 C CA . ASN A 1 94 ? -6.155 -0.142 4.151 1.00 89.31 94 ASN A CA 1
ATOM 716 C C . ASN A 1 94 ? -7.469 -0.833 4.540 1.00 89.31 94 ASN A C 1
ATOM 718 O O . ASN A 1 94 ? -7.610 -1.314 5.66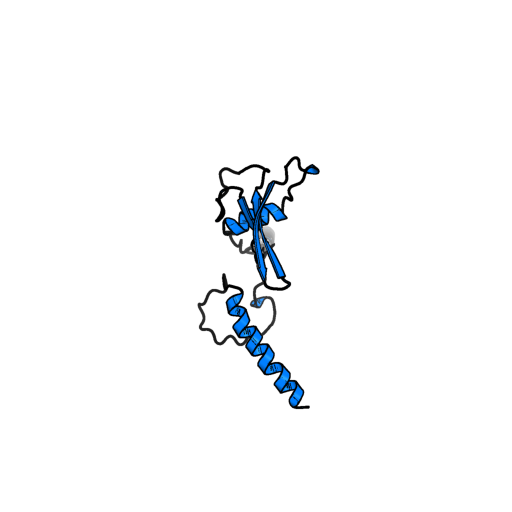4 1.00 89.31 94 ASN A O 1
ATOM 722 N N . LEU A 1 95 ? -8.427 -0.863 3.613 1.00 88.94 95 LEU A N 1
ATOM 723 C CA . LEU A 1 95 ? -9.721 -1.516 3.782 1.00 88.94 95 LEU A CA 1
ATOM 724 C C . LEU A 1 95 ? -9.775 -2.780 2.925 1.00 88.94 95 LEU A C 1
ATOM 726 O O . LEU A 1 95 ? -9.726 -2.701 1.698 1.00 88.94 95 LEU A O 1
ATOM 730 N N . SER A 1 96 ? -9.962 -3.928 3.567 1.00 86.88 96 SER A N 1
ATOM 731 C CA . SER A 1 96 ? -10.224 -5.199 2.897 1.00 86.88 96 SER A CA 1
ATOM 732 C C . SER A 1 96 ? -11.710 -5.536 3.005 1.00 86.88 96 SER A C 1
ATOM 734 O O . SER A 1 96 ? -12.218 -5.749 4.102 1.00 86.88 96 SER A O 1
ATOM 736 N N . ALA A 1 97 ? -12.419 -5.543 1.872 1.00 85.56 97 ALA A N 1
ATOM 737 C CA . ALA A 1 97 ? -13.882 -5.664 1.820 1.00 85.56 97 ALA A CA 1
ATOM 738 C C . ALA A 1 97 ? -14.390 -6.552 0.663 1.00 85.56 97 ALA A C 1
ATOM 740 O O . ALA A 1 97 ? -15.384 -6.221 0.024 1.00 85.56 97 ALA A O 1
ATOM 741 N N . GLY A 1 98 ? -13.704 -7.656 0.350 1.00 76.06 98 GLY A N 1
ATOM 742 C CA . GLY A 1 98 ? -14.099 -8.552 -0.760 1.00 76.06 98 GLY A CA 1
ATOM 743 C C . GLY A 1 98 ? -13.053 -8.748 -1.852 1.00 76.06 98 GLY A C 1
ATOM 744 O O . GLY A 1 98 ? -13.325 -9.416 -2.843 1.00 76.06 98 GLY A O 1
ATOM 745 N N . GLY A 1 99 ? -11.848 -8.213 -1.649 1.00 75.25 99 GLY A N 1
ATOM 746 C CA . GLY A 1 99 ? -10.715 -8.369 -2.557 1.00 75.25 99 GLY A CA 1
ATOM 747 C C . GLY A 1 99 ? -10.530 -7.187 -3.506 1.00 75.25 99 GLY A C 1
ATOM 748 O O . GLY A 1 99 ? -11.435 -6.389 -3.742 1.00 75.25 99 GLY A O 1
ATOM 749 N N . MET A 1 100 ? -9.317 -7.068 -4.039 1.00 73.81 100 MET A N 1
ATOM 750 C CA . MET A 1 100 ? -8.942 -6.045 -5.009 1.00 73.81 100 MET A CA 1
ATOM 751 C C . MET A 1 100 ? -8.133 -6.695 -6.128 1.00 73.81 100 MET A C 1
ATOM 753 O O . MET A 1 100 ? -7.241 -7.499 -5.865 1.00 73.81 100 MET A O 1
ATOM 757 N N . ILE A 1 101 ? -8.438 -6.339 -7.376 1.00 77.31 101 ILE A N 1
ATOM 758 C CA . ILE A 1 101 ? -7.666 -6.773 -8.543 1.00 77.31 101 ILE A CA 1
ATOM 759 C C . ILE A 1 101 ? -6.667 -5.671 -8.868 1.00 77.31 101 ILE A C 1
ATOM 761 O O . ILE A 1 101 ? -7.056 -4.542 -9.162 1.00 77.31 101 ILE A O 1
ATOM 765 N N . VAL A 1 102 ? -5.381 -6.007 -8.823 1.00 75.31 102 VAL A N 1
ATOM 766 C CA . VAL A 1 102 ? -4.295 -5.091 -9.166 1.00 75.31 102 VAL A CA 1
ATOM 767 C C . VAL A 1 102 ? -3.347 -5.788 -10.124 1.00 75.31 102 VAL A C 1
ATOM 769 O O . VAL A 1 102 ? -2.938 -6.921 -9.880 1.00 75.31 102 VAL A O 1
ATOM 772 N N . GLN A 1 103 ? -2.958 -5.088 -11.185 1.00 74.00 103 GLN A N 1
ATOM 773 C CA . GLN A 1 103 ? -1.901 -5.525 -12.084 1.00 74.00 103 GLN A CA 1
ATOM 774 C C . GLN A 1 103 ? -0.623 -4.734 -11.789 1.00 74.00 103 GLN A C 1
ATOM 776 O O . GLN A 1 103 ? -0.618 -3.504 -11.820 1.00 74.00 103 GLN A O 1
ATOM 781 N N . ASN A 1 104 ? 0.466 -5.447 -11.507 1.00 74.19 104 ASN A N 1
ATOM 782 C CA . ASN A 1 104 ? 1.801 -4.876 -11.376 1.00 74.19 104 ASN A CA 1
ATOM 783 C C . ASN A 1 104 ? 2.693 -5.479 -12.467 1.00 74.19 104 ASN A C 1
ATOM 785 O O . ASN A 1 104 ? 3.175 -6.597 -12.314 1.00 74.19 104 ASN A O 1
ATOM 789 N N . ALA A 1 105 ? 2.878 -4.763 -13.576 1.00 69.75 105 ALA A N 1
ATOM 790 C CA . ALA A 1 105 ? 3.774 -5.211 -14.636 1.00 69.75 105 ALA A CA 1
ATOM 791 C C . ALA A 1 105 ? 5.238 -5.001 -14.228 1.00 69.75 105 ALA A C 1
ATOM 793 O O . ALA A 1 105 ? 5.638 -3.902 -13.837 1.00 69.75 105 ALA A O 1
ATOM 794 N N . VAL A 1 106 ? 6.039 -6.061 -14.339 1.00 71.56 106 VAL A N 1
ATOM 795 C CA . VAL A 1 106 ? 7.494 -6.012 -14.170 1.00 71.56 106 VAL A CA 1
ATOM 796 C C . VAL A 1 106 ? 8.117 -6.060 -15.563 1.00 71.56 106 VAL A C 1
ATOM 798 O O . VAL A 1 106 ? 8.194 -7.120 -16.173 1.00 71.56 106 VAL A O 1
ATOM 801 N N . GLY A 1 107 ? 8.542 -4.905 -16.078 1.00 68.38 107 GLY A N 1
ATOM 802 C CA . GLY A 1 107 ? 9.035 -4.768 -17.452 1.00 68.38 107 GLY A CA 1
ATOM 803 C C . GLY A 1 107 ? 7.972 -4.189 -18.384 1.00 68.38 107 GLY A C 1
ATOM 804 O O . GLY A 1 107 ? 7.315 -3.210 -18.032 1.00 68.38 107 GLY A O 1
ATOM 805 N N . LYS A 1 108 ? 7.824 -4.758 -19.585 1.00 65.69 108 LYS A N 1
ATOM 806 C CA . LYS A 1 108 ? 6.741 -4.362 -20.492 1.00 65.69 108 LYS A CA 1
ATOM 807 C C . LYS A 1 108 ? 5.432 -4.943 -19.970 1.00 65.69 108 LYS A C 1
ATOM 809 O O . LYS A 1 108 ? 5.402 -6.077 -19.509 1.00 65.69 108 LYS A O 1
ATOM 814 N N . LEU A 1 109 ? 4.374 -4.139 -20.000 1.00 65.12 109 LEU A N 1
ATOM 815 C CA . LEU A 1 109 ? 3.034 -4.651 -19.755 1.00 65.12 109 LEU A CA 1
ATOM 816 C C . LEU A 1 109 ? 2.710 -5.623 -20.886 1.00 65.12 109 LEU A C 1
ATOM 818 O O . LEU A 1 109 ? 2.857 -5.232 -22.042 1.00 65.12 109 LEU A O 1
ATOM 822 N N . ASP A 1 110 ? 2.286 -6.836 -20.542 1.00 61.91 110 ASP A N 1
ATOM 823 C CA . ASP A 1 110 ? 1.801 -7.794 -21.528 1.00 61.91 110 ASP A CA 1
ATOM 824 C C . ASP A 1 110 ? 0.621 -7.153 -22.262 1.00 61.91 110 ASP A C 1
ATOM 826 O O . ASP A 1 110 ? -0.447 -6.915 -21.678 1.00 61.91 110 ASP A O 1
ATOM 830 N N . LYS A 1 111 ? 0.842 -6.783 -23.523 1.00 62.44 111 LYS A N 1
ATOM 831 C CA . LYS A 1 111 ? -0.200 -6.229 -24.382 1.00 62.44 111 LYS A CA 1
ATOM 832 C C . LYS A 1 111 ? -0.859 -7.368 -25.134 1.00 62.44 111 LYS A C 1
ATOM 834 O O . LYS A 1 111 ? -0.263 -8.405 -25.396 1.00 62.44 111 LYS A O 1
ATOM 839 N N . GLU A 1 112 ? -2.103 -7.148 -25.530 1.00 53.94 112 GLU A N 1
ATOM 840 C CA . GLU A 1 112 ? -2.857 -8.106 -26.338 1.00 53.94 112 GLU A CA 1
ATOM 841 C C . GLU A 1 112 ? -2.118 -8.458 -27.646 1.00 53.94 112 GLU A C 1
ATOM 843 O O . GLU A 1 112 ? -2.197 -9.591 -28.092 1.00 53.94 112 GLU A O 1
ATOM 848 N N . GLU A 1 113 ? -1.311 -7.530 -28.182 1.00 56.56 113 GLU A N 1
ATOM 849 C CA . GLU A 1 113 ? -0.427 -7.717 -29.347 1.00 56.56 113 GLU A CA 1
ATOM 850 C C . GLU A 1 113 ? 0.729 -8.713 -29.123 1.00 56.56 113 GLU A C 1
ATOM 852 O O . GLU A 1 113 ? 1.238 -9.278 -30.093 1.00 56.56 113 GLU A O 1
ATOM 857 N N . ASP A 1 114 ? 1.146 -8.951 -27.874 1.00 55.44 114 ASP A N 1
ATOM 858 C CA . ASP A 1 114 ? 2.219 -9.903 -27.543 1.00 55.44 114 ASP A CA 1
ATOM 859 C C . ASP A 1 114 ? 1.734 -11.360 -27.637 1.00 55.44 114 ASP A C 1
ATOM 861 O O . ASP A 1 114 ? 2.523 -12.295 -27.811 1.00 55.44 114 ASP A O 1
ATOM 865 N N . TYR A 1 115 ? 0.417 -11.558 -27.571 1.00 55.06 115 TYR A N 1
ATOM 866 C CA . TYR A 1 115 ? -0.226 -12.838 -27.796 1.00 55.06 115 TYR A CA 1
ATOM 867 C C . TYR A 1 115 ? -0.793 -12.816 -29.212 1.00 55.06 115 TYR A C 1
ATOM 869 O O . TYR A 1 115 ? -1.632 -11.989 -29.532 1.00 55.06 115 TYR A O 1
ATOM 877 N N . ASN A 1 116 ? -0.356 -13.721 -30.088 1.00 47.84 116 ASN A N 1
ATOM 878 C CA . ASN A 1 116 ? -0.868 -13.841 -31.459 1.00 47.84 116 ASN A CA 1
ATOM 879 C C . ASN A 1 116 ? -2.322 -14.377 -31.477 1.00 47.84 116 ASN A C 1
ATOM 881 O O . ASN A 1 116 ? -2.607 -15.438 -32.032 1.00 47.84 116 ASN A O 1
ATOM 885 N N . ILE A 1 117 ? -3.228 -13.690 -30.783 1.00 51.38 117 ILE A N 1
ATOM 886 C CA . ILE A 1 117 ? -4.635 -14.009 -30.598 1.00 51.38 117 ILE A CA 1
ATOM 887 C C . ILE A 1 117 ? -5.410 -12.960 -31.386 1.00 51.38 117 ILE A C 1
ATOM 889 O O . ILE A 1 117 ? -5.457 -11.785 -31.032 1.00 51.38 117 ILE A O 1
ATOM 893 N N . THR A 1 118 ? -6.006 -13.379 -32.498 1.00 44.47 118 THR A N 1
ATOM 894 C CA . THR A 1 118 ? -6.821 -12.504 -33.339 1.00 44.47 118 THR A CA 1
ATOM 895 C C . THR A 1 118 ? -8.175 -12.278 -32.665 1.00 44.47 118 THR A C 1
ATOM 897 O O . THR A 1 118 ? -9.134 -13.003 -32.923 1.00 44.47 118 THR A O 1
ATOM 900 N N . TYR A 1 119 ? -8.272 -11.292 -31.774 1.00 45.25 119 TYR A N 1
ATOM 901 C CA . TYR A 1 119 ? -9.573 -10.827 -31.302 1.00 45.25 119 TYR A CA 1
ATOM 902 C C . TYR A 1 119 ? -10.216 -9.963 -32.388 1.00 45.25 119 TYR A C 1
ATOM 904 O O . TYR A 1 119 ? -9.712 -8.899 -32.745 1.00 45.25 119 TYR A O 1
ATOM 912 N N . ILE A 1 120 ? -11.348 -10.417 -32.926 1.00 41.50 120 ILE A N 1
ATOM 913 C CA . ILE A 1 120 ? -12.226 -9.565 -33.729 1.00 41.50 120 ILE A CA 1
ATOM 914 C C . ILE A 1 120 ? -12.942 -8.646 -32.733 1.00 41.50 120 ILE A C 1
ATOM 916 O O . ILE A 1 120 ? -13.944 -9.030 -32.132 1.00 41.50 120 ILE A O 1
ATOM 920 N N . SER A 1 121 ? -12.364 -7.474 -32.475 1.00 47.12 121 SER A N 1
ATOM 921 C CA . SER A 1 121 ? -12.991 -6.437 -31.656 1.00 47.12 121 SER A CA 1
ATOM 922 C C . SER A 1 121 ? -13.873 -5.556 -32.539 1.00 47.12 121 SER A C 1
ATOM 924 O O . SER A 1 121 ? -13.373 -4.877 -33.433 1.00 47.12 121 SER A O 1
ATOM 926 N N . ASP A 1 122 ? -15.179 -5.545 -32.265 1.00 45.50 122 ASP A N 1
ATOM 927 C CA . ASP A 1 122 ? -16.158 -4.653 -32.907 1.00 45.50 122 ASP A CA 1
ATOM 928 C C . ASP A 1 122 ? -16.155 -3.227 -32.304 1.00 45.50 122 ASP A C 1
ATOM 930 O O . ASP A 1 122 ? -17.019 -2.408 -32.626 1.00 45.50 122 ASP A O 1
ATOM 934 N N . TYR A 1 123 ? -15.214 -2.897 -31.409 1.00 44.47 123 TYR A N 1
ATOM 935 C CA . TYR A 1 123 ? -15.157 -1.569 -30.796 1.00 44.47 123 TYR A CA 1
ATOM 936 C C . TYR A 1 123 ? -14.387 -0.563 -31.669 1.00 44.47 123 TYR A C 1
ATOM 938 O O . TYR A 1 123 ? -13.279 -0.860 -32.124 1.00 44.47 123 TYR A O 1
ATOM 946 N N . PRO A 1 124 ? -14.915 0.662 -31.874 1.00 41.81 124 PRO A N 1
ATOM 947 C CA . PRO A 1 124 ? -14.203 1.706 -32.598 1.00 41.81 124 PRO A CA 1
ATOM 948 C C . PRO A 1 124 ? -12.898 2.079 -31.884 1.00 41.81 124 PRO A C 1
ATOM 950 O O . PRO A 1 124 ? -12.862 2.280 -30.666 1.00 41.81 124 PRO A O 1
ATOM 953 N N . GLN A 1 125 ? -11.834 2.191 -32.677 1.00 38.62 125 GLN A N 1
ATOM 954 C CA . GLN A 1 125 ? -10.491 2.599 -32.265 1.00 38.62 125 GLN A CA 1
ATOM 955 C C . GLN A 1 125 ? -10.540 3.885 -31.418 1.00 38.62 125 GLN A C 1
ATOM 957 O O . GLN A 1 125 ? -11.045 4.908 -31.877 1.00 38.62 125 GLN A O 1
ATOM 962 N N . GLY A 1 126 ? -10.019 3.831 -30.185 1.00 42.41 126 GLY A N 1
ATOM 963 C CA . GLY A 1 126 ? -9.954 4.980 -29.261 1.00 42.41 126 GLY A CA 1
ATOM 964 C C . GLY A 1 126 ? -10.541 4.759 -27.861 1.00 42.41 126 GLY A C 1
ATOM 965 O O . GLY A 1 126 ? -10.485 5.662 -27.029 1.00 42.41 126 GLY A O 1
ATOM 966 N N . SER A 1 127 ? -11.074 3.571 -27.569 1.00 37.69 127 SER A N 1
ATOM 967 C CA . SER A 1 127 ? -11.569 3.214 -26.231 1.00 37.69 127 SER A CA 1
ATOM 968 C C . SER A 1 127 ? -10.434 2.596 -25.403 1.00 37.69 127 SER A C 1
ATOM 970 O O . SER A 1 127 ? -10.010 1.478 -25.676 1.00 37.69 127 SER A O 1
ATOM 972 N N . PHE A 1 128 ? -9.901 3.324 -24.420 1.00 36.38 128 PHE A N 1
ATOM 973 C CA . PHE A 1 128 ? -8.808 2.861 -23.553 1.00 36.38 128 PHE A CA 1
ATOM 974 C C . PHE A 1 128 ? -9.188 1.599 -22.746 1.00 36.38 128 PHE A C 1
ATOM 976 O O . PHE A 1 128 ? -10.191 1.639 -22.031 1.00 36.38 128 PHE A O 1
ATOM 983 N N . PRO A 1 129 ? -8.376 0.521 -22.737 1.00 44.09 129 PRO A N 1
ATOM 984 C CA . PRO A 1 129 ? -8.552 -0.604 -21.830 1.00 44.09 129 PRO A CA 1
ATOM 985 C C . PRO A 1 129 ? -7.690 -0.375 -20.586 1.00 44.09 129 PRO A C 1
ATOM 987 O O . PRO A 1 129 ? -6.670 -1.019 -20.364 1.00 44.09 129 PRO A O 1
ATOM 990 N N . ALA A 1 130 ? -8.074 0.590 -19.765 1.00 42.88 130 ALA A N 1
ATOM 991 C CA . ALA A 1 130 ? -7.588 0.657 -18.399 1.00 42.88 130 ALA A CA 1
ATOM 992 C C . ALA A 1 130 ? -8.782 1.047 -17.542 1.00 42.88 130 ALA A C 1
ATOM 994 O O . ALA A 1 130 ? -9.398 2.081 -17.776 1.00 42.88 130 ALA A O 1
ATOM 995 N N . TYR A 1 131 ? -9.107 0.189 -16.579 1.00 35.59 131 TYR A N 1
ATOM 996 C CA . TYR A 1 131 ? -10.258 0.292 -15.681 1.00 35.59 131 TYR A CA 1
ATOM 997 C C . TYR A 1 131 ? -11.604 -0.035 -16.339 1.00 35.59 131 TYR A C 1
ATOM 999 O O . TYR A 1 131 ? -12.446 0.832 -16.557 1.00 35.59 131 TYR A O 1
ATOM 1007 N N . THR A 1 132 ? -11.868 -1.323 -16.563 1.00 40.56 132 THR A N 1
ATOM 1008 C CA . THR A 1 132 ? -13.256 -1.789 -16.567 1.00 40.56 132 THR A CA 1
ATOM 1009 C C . THR A 1 132 ? -13.465 -2.778 -15.427 1.00 40.56 132 THR A C 1
ATOM 1011 O O . THR A 1 132 ? -12.773 -3.780 -15.250 1.00 40.56 132 THR A O 1
ATOM 1014 N N . ASN A 1 133 ? -14.394 -2.386 -14.565 1.00 36.00 133 ASN A N 1
ATOM 1015 C CA . ASN A 1 133 ? -14.783 -3.057 -13.338 1.00 36.00 133 ASN A CA 1
ATOM 1016 C C . ASN A 1 133 ? -15.252 -4.486 -13.660 1.00 36.00 133 ASN A C 1
ATOM 1018 O O . ASN A 1 133 ? -15.862 -4.707 -14.710 1.00 36.00 133 ASN A O 1
ATOM 1022 N N . SER A 1 134 ? -15.033 -5.438 -12.748 1.00 47.94 134 SER A N 1
ATOM 1023 C CA . SER A 1 134 ? -15.410 -6.864 -12.862 1.00 47.94 134 SER A CA 1
ATOM 1024 C C . SER A 1 134 ? -16.838 -7.121 -13.373 1.00 47.94 134 SER A C 1
ATOM 1026 O O . SER A 1 134 ? -17.098 -8.150 -13.991 1.00 47.94 134 SER A O 1
ATOM 1028 N N . PHE A 1 135 ? -17.748 -6.163 -13.195 1.00 47.28 135 PHE A N 1
ATOM 1029 C CA . PHE A 1 135 ? -19.121 -6.208 -13.693 1.00 47.28 135 PHE A CA 1
ATOM 1030 C C . PHE A 1 135 ? -19.243 -6.232 -15.229 1.00 47.28 135 PHE A C 1
ATOM 1032 O O . PHE A 1 135 ? -20.162 -6.841 -15.768 1.00 47.28 135 PHE A O 1
ATOM 1039 N N . SER A 1 136 ? -18.308 -5.606 -15.947 1.00 48.25 136 SER A N 1
ATOM 1040 C CA . SER A 1 136 ? -18.328 -5.545 -17.418 1.00 48.25 136 SER A CA 1
ATOM 1041 C C . SER A 1 136 ? -17.946 -6.874 -18.084 1.00 48.25 136 SER A C 1
ATOM 1043 O O . SER A 1 136 ? -18.493 -7.199 -19.132 1.00 48.25 136 SER A O 1
ATOM 1045 N N . ARG A 1 137 ? -17.140 -7.717 -17.417 1.00 49.94 137 ARG A N 1
ATOM 1046 C CA . ARG A 1 137 ? -16.813 -9.078 -17.888 1.00 49.94 137 ARG A CA 1
ATOM 1047 C C . ARG A 1 137 ? -17.972 -10.068 -17.732 1.00 49.94 137 ARG A C 1
ATOM 1049 O O . ARG A 1 137 ? -17.974 -11.107 -18.382 1.00 49.94 137 ARG A O 1
ATOM 1056 N N . LEU A 1 138 ? -18.974 -9.771 -16.897 1.00 47.06 138 LEU A N 1
ATOM 1057 C CA . LEU A 1 138 ? -20.119 -10.667 -16.685 1.00 47.06 138 LEU A CA 1
ATOM 1058 C C . LEU A 1 138 ? -21.011 -10.768 -17.934 1.00 47.06 138 LEU A C 1
ATOM 1060 O O . LEU A 1 138 ? -21.599 -11.819 -18.195 1.00 47.06 138 LEU A O 1
ATOM 1064 N N . GLY A 1 139 ? -21.089 -9.691 -18.725 1.00 53.31 139 GLY A N 1
ATOM 1065 C CA . GLY A 1 139 ? -21.760 -9.705 -20.027 1.00 53.31 139 GLY A CA 1
ATOM 1066 C C . GLY A 1 139 ? -21.083 -10.660 -21.012 1.00 53.31 139 GLY A C 1
ATOM 1067 O O . GLY A 1 139 ? -21.769 -11.425 -21.690 1.00 53.31 139 GLY A O 1
ATOM 1068 N N . ASP A 1 140 ? -19.750 -10.676 -21.012 1.00 52.97 140 ASP A N 1
ATOM 1069 C CA . ASP A 1 140 ? -18.955 -11.548 -21.876 1.00 52.97 140 ASP A CA 1
ATOM 1070 C C . ASP A 1 140 ? -19.052 -13.014 -21.440 1.00 52.97 140 ASP A C 1
ATOM 1072 O O . ASP A 1 140 ? -19.279 -13.882 -22.281 1.00 52.97 140 ASP A O 1
ATOM 1076 N N . ILE A 1 141 ? -18.991 -13.300 -20.131 1.00 52.56 141 ILE A N 1
ATOM 1077 C CA . ILE A 1 141 ? -19.129 -14.665 -19.584 1.00 52.56 141 ILE A CA 1
ATOM 1078 C C . ILE A 1 141 ? -20.480 -15.283 -19.975 1.00 52.56 141 ILE A C 1
ATOM 1080 O O . ILE A 1 141 ? -20.514 -16.410 -20.468 1.00 52.56 141 ILE A O 1
ATOM 1084 N N . ARG A 1 142 ? -21.591 -14.536 -19.872 1.00 51.28 142 ARG A N 1
ATOM 1085 C CA . ARG A 1 142 ? -22.909 -15.041 -20.305 1.00 51.28 142 ARG A CA 1
ATOM 1086 C C . ARG A 1 142 ? -22.979 -15.332 -21.805 1.00 51.28 142 ARG A C 1
ATOM 1088 O O . ARG A 1 142 ? -23.702 -16.237 -22.227 1.00 51.28 142 ARG A O 1
ATOM 1095 N N . LYS A 1 143 ? -22.227 -14.592 -22.624 1.00 54.97 143 LYS A N 1
ATOM 1096 C CA . LYS A 1 143 ? -22.132 -14.845 -24.067 1.00 54.97 143 LYS A CA 1
ATOM 1097 C C . LYS A 1 143 ? -21.381 -16.155 -24.338 1.00 54.97 143 LYS A C 1
ATOM 1099 O O . LYS A 1 143 ? -21.847 -16.947 -25.154 1.00 54.97 143 LYS A O 1
ATOM 1104 N N . TYR A 1 144 ? -20.301 -16.433 -23.603 1.00 50.75 144 TYR A N 1
ATOM 1105 C CA . TYR A 1 144 ? -19.579 -17.712 -23.673 1.00 50.75 144 TYR A CA 1
ATOM 1106 C C . TYR A 1 144 ? -20.436 -18.906 -23.225 1.00 50.75 144 TYR A C 1
ATOM 1108 O O . TYR A 1 144 ? -20.480 -19.917 -23.929 1.00 50.75 144 TYR A O 1
ATOM 1116 N N . GLU A 1 145 ? -21.176 -18.771 -22.122 1.00 54.84 145 GLU A N 1
ATOM 1117 C CA . GLU A 1 145 ? -22.080 -19.817 -21.618 1.00 54.84 145 GLU A CA 1
ATOM 1118 C C . GLU A 1 145 ? -23.248 -20.118 -22.565 1.00 54.84 145 GLU A C 1
ATOM 1120 O O . GLU A 1 145 ? -23.761 -21.229 -22.565 1.00 54.84 145 GLU A O 1
ATOM 1125 N N . THR A 1 146 ? -23.662 -19.166 -23.406 1.00 57.06 146 THR A N 1
ATOM 1126 C CA . THR A 1 146 ? -24.750 -19.391 -24.373 1.00 57.06 146 THR A CA 1
ATOM 1127 C C . THR A 1 146 ? -24.257 -20.096 -25.643 1.00 57.06 146 THR A C 1
ATOM 1129 O O . THR A 1 146 ? -24.986 -20.894 -26.230 1.00 57.06 146 THR A O 1
ATOM 1132 N N . TYR A 1 147 ? -23.023 -19.825 -26.085 1.00 49.66 147 TYR A N 1
ATOM 1133 C CA . TYR A 1 147 ? -22.504 -20.324 -27.367 1.00 49.66 147 TYR A CA 1
ATOM 1134 C C . TYR A 1 147 ? -21.949 -21.755 -27.308 1.00 49.66 147 TYR A C 1
ATOM 1136 O O . TYR A 1 147 ? -22.114 -22.507 -28.269 1.00 49.66 147 TYR A O 1
ATOM 1144 N N . TYR A 1 148 ? -21.318 -22.157 -26.202 1.00 52.72 148 TYR A N 1
ATOM 1145 C CA . TYR A 1 148 ? -20.689 -23.481 -26.094 1.00 52.72 148 TYR A CA 1
ATOM 1146 C C . TYR A 1 148 ? -21.672 -24.665 -25.983 1.00 52.72 148 TYR A C 1
ATOM 1148 O O . TYR A 1 148 ? -21.466 -25.655 -26.688 1.00 52.72 148 TYR A O 1
ATOM 1156 N N . PRO A 1 149 ? -22.787 -24.584 -25.231 1.00 53.16 149 PRO A N 1
ATOM 1157 C CA . PRO A 1 149 ? -23.759 -25.681 -25.163 1.00 53.16 149 PRO A CA 1
ATOM 1158 C C . PRO A 1 149 ? -24.445 -25.969 -26.508 1.00 53.16 149 PRO A C 1
ATOM 1160 O O . PRO A 1 149 ? -24.783 -27.109 -26.816 1.00 53.16 149 PRO A O 1
ATOM 1163 N N . LEU A 1 150 ? -24.623 -24.943 -27.352 1.00 53.28 150 LEU A N 1
ATOM 1164 C CA . LEU A 1 150 ? -25.206 -25.086 -28.693 1.00 53.28 150 LEU A CA 1
ATOM 1165 C C . LEU A 1 150 ? -24.266 -25.799 -29.680 1.0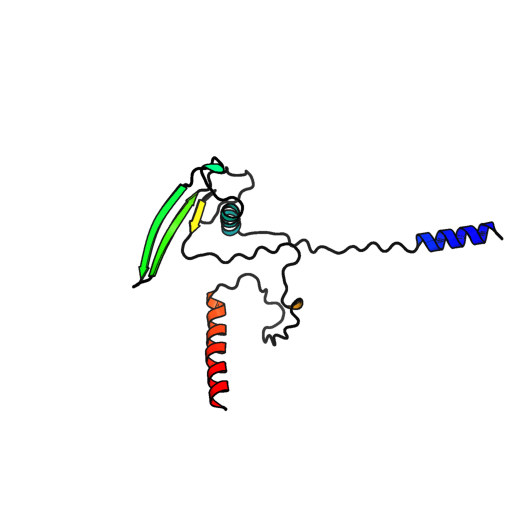0 53.28 150 LEU A C 1
ATOM 1167 O O . LEU A 1 150 ? -24.740 -26.374 -30.662 1.00 53.28 150 LEU A O 1
ATOM 1171 N N . ALA A 1 151 ? -22.953 -25.770 -29.433 1.00 53.84 151 ALA A N 1
ATOM 1172 C CA . ALA A 1 151 ? -21.963 -26.471 -30.247 1.00 53.84 151 ALA A CA 1
ATOM 1173 C C . ALA A 1 151 ? -21.897 -27.972 -29.915 1.00 53.84 151 ALA A C 1
ATOM 1175 O O . ALA A 1 151 ? -21.654 -28.786 -30.805 1.00 53.84 151 ALA A O 1
ATOM 1176 N N . GLU A 1 152 ? -22.167 -28.349 -28.664 1.00 52.59 152 GLU A N 1
ATOM 1177 C CA . GLU A 1 152 ? -22.206 -29.754 -28.234 1.00 52.59 152 GLU A CA 1
ATOM 1178 C C . GLU A 1 152 ? -23.490 -30.476 -28.671 1.00 52.59 152 GLU A C 1
ATOM 1180 O O . GLU A 1 152 ? -23.455 -31.671 -28.950 1.00 52.59 152 GLU A O 1
ATOM 1185 N N . LEU A 1 153 ? -24.599 -29.750 -28.843 1.00 53.09 153 LEU A N 1
ATOM 1186 C CA . LEU A 1 153 ? -25.883 -30.276 -29.339 1.00 53.09 153 LEU A CA 1
ATOM 1187 C C . LEU A 1 153 ? -25.925 -30.560 -30.855 1.00 53.09 153 LEU A C 1
ATOM 1189 O O . LEU A 1 153 ? -26.947 -31.026 -31.359 1.00 53.09 153 LEU A O 1
ATOM 1193 N N . LYS A 1 154 ? -24.846 -30.272 -31.596 1.00 50.38 154 LYS A N 1
ATOM 1194 C CA . LYS A 1 154 ? -24.730 -30.520 -33.048 1.00 50.38 154 LYS A CA 1
ATOM 1195 C C . LYS A 1 154 ? -23.760 -31.656 -33.420 1.00 50.38 154 LYS A C 1
ATOM 1197 O O . LYS A 1 154 ? -23.320 -31.706 -34.571 1.00 50.38 154 LYS A O 1
ATOM 1202 N N . ARG A 1 155 ? -23.432 -32.557 -32.488 1.00 44.94 155 ARG A N 1
ATOM 1203 C CA . ARG A 1 155 ? -22.801 -33.855 -32.799 1.00 44.94 155 ARG A CA 1
ATOM 1204 C C . ARG A 1 155 ? -23.808 -34.991 -32.799 1.00 44.94 155 ARG A C 1
ATOM 1206 O O . ARG A 1 155 ? -24.688 -34.986 -31.915 1.00 44.94 155 ARG A O 1
#

Sequence (155 aa):
MKQLLLSLVFCGLALSTHAQNSGQDSYVKFQAPTVASFMKYIDHPVGLFHGNPEISHTLYTLKDGAVELPITLQYNASGIKVTEEASQVGLGWNLSAGGMIVQNAVGKLDKEEDYNITYISDYPQGSFPAYTNSFSRLGDIRKYETYYPLAELKR

Foldseek 3Di:
DVVVVVVVVVVVVVPPDDDPPPPQPPVPDDDALQRVLVVCCVVDPADVVVVHDWDKDFPDWDDDPPDTWTWMKTFGRPDFDPPRDAHPVGGRIHIDTPDDDDDDDDGDDDDPVVDPDDDPDPDPPDDDPDDDDPVVCVVVVVVVVVPVVVVVVPD

Radius of gyration: 27.13 Å; chains: 1; bounding box: 76×46×67 Å

pLDDT: mean 70.29, std 16.84, range [35.59, 91.88]

Secondary structure (DSSP, 8-state):
-HHHHHHHHHHHHHT-----------------HHHHHHHHHHHS--BGGGTB--EEEEEEEEEETTEEEEEEEEE--S---TTPPPBTTBTTEEEESS-------SSS---GGGTT------SPTT---S---HHHHHHHHHHHHHHHHHHHTT-